Protein AF-A0A517SKD9-F1 (afdb_monomer)

Nearest PDB structures (foldseek):
  7pg5-assembly1_B  TM=8.392E-01  e=7.694E+00  Homo sapiens
  3q84-assembly3_N  TM=5.486E-01  e=3.122E+00  Homo sapiens
  4mu6-assembly1_A  TM=5.055E-01  e=8.752E+00  Legionella pneumophila subsp. pneumophila str. Philadelphia 1

Organism: NCBI:txid2527983

Solvent-accessible surface area (backbone atoms only — not comparable to full-atom values): 4611 Å² total; per-residue (Å²): 113,72,64,64,52,42,50,54,50,32,52,52,28,48,54,52,36,52,53,51,50,51,53,40,44,73,71,72,48,51,82,82,54,45,73,71,37,69,68,51,44,51,34,50,48,52,30,52,50,38,50,52,51,49,54,52,49,53,53,47,54,49,51,52,52,55,50,48,53,49,55,74,73,55,82,82,75,88,81,89,132

Sequence (81 aa):
MKRQALEKQLETAKSKLEARTSTLKGGGVADDALCCDPVWRTLDADRRQVASRLVAVGKLEKREADALARKEGGDSSGEEE

Secondary structure (DSSP, 8-state):
-HHHHHHHHHHHHHHHHHHHHHHHHHTT--TTGGGG-HHHHHHHHHHHHHHHHHHHHHHHHHHHHHHHHHHHT-S------

pLDDT: mean 84.29, std 16.1, range [39.94, 96.44]

Mean predicted aligned error: 8.66 Å

Foldseek 3Di:
DVLVVLVVQLVVLVVQLVVVVVVCVVVVHDPVCLCVDPSNVVSVVSNVVSVVVNVVVVVVVVVVVVVVVCVVVPPDDDDDD

Radius of gyration: 21.62 Å; Cα contacts (8 Å, |Δi|>4): 34; chains: 1; bounding box: 55×14×59 Å

Structure (mmCIF, N/CA/C/O backbone):
data_AF-A0A517SKD9-F1
#
_entry.id   AF-A0A517SKD9-F1
#
loop_
_atom_site.group_PDB
_atom_site.id
_atom_site.type_symbol
_atom_site.label_atom_id
_atom_site.label_alt_id
_atom_site.label_comp_id
_atom_site.label_asym_id
_atom_site.label_entity_id
_atom_site.label_seq_id
_atom_site.pdbx_PDB_ins_code
_atom_site.Cartn_x
_atom_site.Cartn_y
_atom_site.Cartn_z
_atom_site.occupancy
_atom_site.B_iso_or_equiv
_atom_site.auth_seq_id
_atom_site.auth_comp_id
_atom_site.auth_asym_id
_atom_site.auth_atom_id
_atom_site.pdbx_PDB_model_num
ATOM 1 N N . MET A 1 1 ? -4.243 -1.449 18.544 1.00 58.81 1 MET A N 1
ATOM 2 C CA . MET A 1 1 ? -3.029 -2.010 17.890 1.00 58.81 1 MET A CA 1
ATOM 3 C C . MET A 1 1 ? -3.227 -2.434 16.429 1.00 58.81 1 MET A C 1
ATOM 5 O O . MET A 1 1 ? -2.339 -2.174 15.629 1.00 58.81 1 MET A O 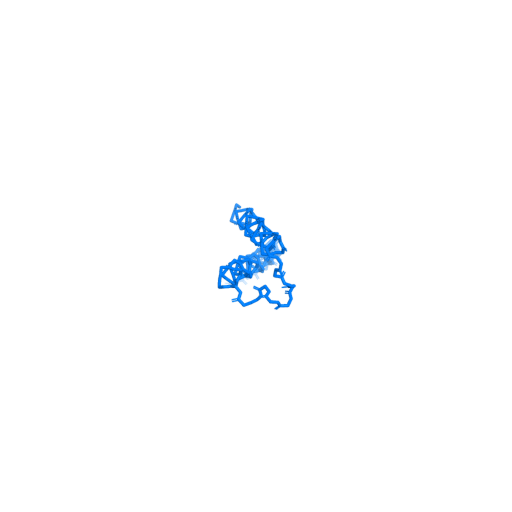1
ATOM 9 N N . LYS A 1 2 ? -4.359 -3.046 16.036 1.00 77.69 2 LYS A N 1
ATOM 10 C CA . LYS A 1 2 ? -4.575 -3.524 14.649 1.00 77.69 2 LYS A CA 1
ATOM 11 C C . LYS A 1 2 ? -4.563 -2.407 13.589 1.00 77.69 2 LYS A C 1
ATOM 13 O O . LYS A 1 2 ? -4.021 -2.605 12.507 1.00 77.69 2 LYS A O 1
ATOM 18 N N . ARG A 1 3 ? -5.091 -1.224 13.921 1.00 83.69 3 ARG A N 1
ATOM 19 C CA . ARG A 1 3 ? -5.114 -0.056 13.029 1.00 83.69 3 ARG A CA 1
ATOM 20 C C . ARG A 1 3 ? -3.720 0.481 12.688 1.00 83.69 3 ARG A C 1
ATOM 22 O O . ARG A 1 3 ? -3.400 0.580 11.514 1.00 83.69 3 ARG A O 1
ATOM 29 N N . GLN A 1 4 ? -2.865 0.711 13.688 1.00 87.81 4 GLN A N 1
ATOM 30 C CA . GLN A 1 4 ? -1.48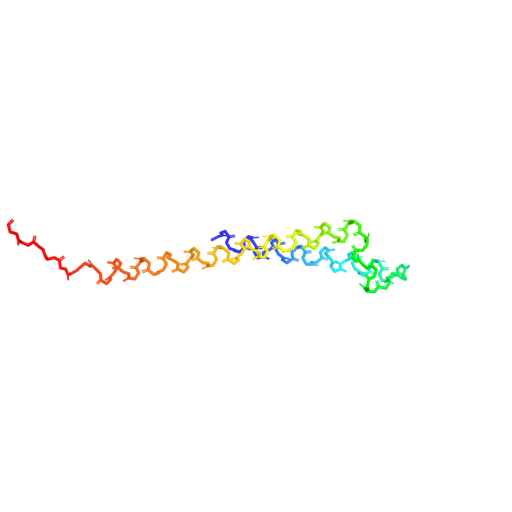2 1.169 13.465 1.00 87.81 4 GLN A CA 1
ATOM 31 C C . GLN A 1 4 ? -0.667 0.197 12.598 1.00 87.81 4 GLN A C 1
ATOM 33 O O . GLN A 1 4 ? 0.159 0.618 11.791 1.00 87.81 4 GLN A O 1
ATOM 38 N N . ALA A 1 5 ? -0.896 -1.113 12.738 1.00 90.81 5 ALA A N 1
ATOM 39 C CA . ALA A 1 5 ? -0.256 -2.107 11.879 1.00 90.81 5 ALA A CA 1
ATOM 40 C C . ALA A 1 5 ? -0.730 -1.989 10.418 1.00 90.81 5 ALA A C 1
ATOM 42 O O . ALA A 1 5 ? 0.097 -2.020 9.509 1.00 90.81 5 ALA A O 1
ATOM 43 N N . LEU A 1 6 ? -2.035 -1.794 10.189 1.00 90.50 6 LEU A N 1
ATOM 44 C CA . LEU A 1 6 ? -2.592 -1.548 8.853 1.00 90.50 6 LEU A CA 1
ATOM 45 C C . LEU A 1 6 ? -2.106 -0.220 8.256 1.00 90.50 6 LEU A C 1
ATOM 47 O O . LEU A 1 6 ? -1.833 -0.159 7.064 1.00 90.50 6 LEU A O 1
ATOM 51 N N . GLU A 1 7 ? -1.948 0.824 9.069 1.00 92.25 7 GLU A N 1
ATOM 52 C CA . GLU A 1 7 ? -1.385 2.114 8.645 1.00 92.25 7 GLU A CA 1
ATOM 53 C C . GLU A 1 7 ? 0.070 1.955 8.183 1.00 92.25 7 GLU A C 1
ATOM 55 O O . GLU A 1 7 ? 0.416 2.385 7.084 1.00 92.25 7 GLU A O 1
ATOM 60 N N . LYS A 1 8 ? 0.905 1.237 8.946 1.00 94.50 8 LYS A N 1
ATOM 61 C CA . LYS A 1 8 ? 2.281 0.904 8.531 1.00 94.50 8 LYS A CA 1
ATOM 62 C C . LYS A 1 8 ? 2.324 0.056 7.257 1.00 94.50 8 LYS A C 1
ATOM 64 O O . LYS A 1 8 ? 3.185 0.269 6.402 1.00 94.50 8 LYS A O 1
ATOM 69 N N . GLN A 1 9 ? 1.408 -0.902 7.112 1.00 93.25 9 GLN A N 1
ATOM 70 C CA . GLN A 1 9 ? 1.284 -1.697 5.887 1.00 93.25 9 GLN A CA 1
ATOM 71 C C . GLN A 1 9 ? 0.875 -0.832 4.692 1.00 93.25 9 GLN A C 1
ATOM 73 O O . GLN A 1 9 ? 1.396 -1.034 3.597 1.00 93.25 9 GLN A O 1
ATOM 78 N N . LEU A 1 10 ? -0.009 0.147 4.898 1.00 93.94 10 LEU A N 1
ATOM 79 C CA . LEU A 1 10 ? -0.443 1.066 3.852 1.00 93.94 10 LEU A CA 1
ATOM 80 C C . LEU A 1 10 ? 0.712 1.958 3.395 1.00 93.94 10 LEU A C 1
ATOM 82 O O . LEU A 1 10 ? 0.930 2.093 2.195 1.00 93.94 10 LEU A O 1
ATOM 86 N N . GLU A 1 11 ? 1.465 2.522 4.338 1.00 94.88 11 GLU A N 1
ATOM 87 C CA . GLU A 1 11 ? 2.679 3.294 4.054 1.00 94.88 11 GLU A CA 1
ATOM 88 C C . GLU A 1 11 ? 3.689 2.456 3.266 1.00 94.88 11 GLU A C 1
ATOM 90 O O . GLU A 1 11 ? 4.141 2.862 2.201 1.00 94.88 11 GLU A O 1
ATOM 95 N N . THR A 1 12 ? 3.941 1.220 3.704 1.00 95.56 12 THR A N 1
ATOM 96 C CA . THR A 1 12 ? 4.842 0.299 2.996 1.00 95.56 12 THR A CA 1
ATOM 97 C C . THR A 1 12 ? 4.357 0.002 1.571 1.00 95.56 12 THR A C 1
ATOM 99 O O . THR A 1 12 ? 5.156 -0.013 0.634 1.00 95.56 12 THR A O 1
ATOM 102 N N . ALA A 1 13 ? 3.055 -0.237 1.382 1.00 93.94 13 ALA A N 1
ATOM 103 C CA . ALA A 1 13 ? 2.470 -0.501 0.068 1.00 93.94 13 ALA A CA 1
ATOM 104 C C . ALA A 1 13 ? 2.577 0.720 -0.859 1.00 93.94 13 ALA A C 1
ATOM 106 O O . ALA A 1 13 ? 2.931 0.568 -2.028 1.00 93.94 13 ALA A O 1
ATOM 107 N N . LYS A 1 14 ? 2.347 1.932 -0.334 1.00 95.62 14 LYS A N 1
ATOM 108 C CA . L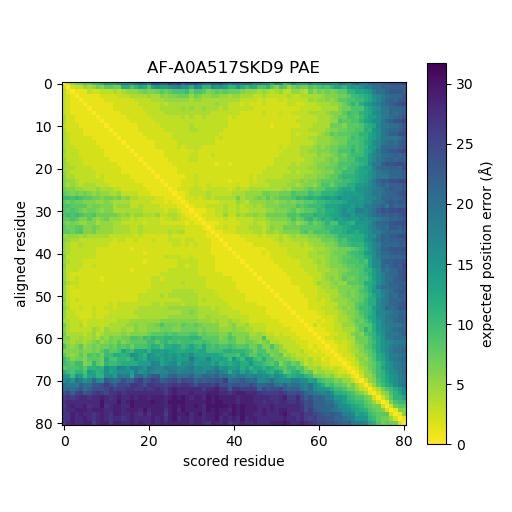YS A 1 14 ? 2.558 3.184 -1.072 1.00 95.62 14 LYS A CA 1
ATOM 109 C C . LYS A 1 14 ? 4.018 3.350 -1.484 1.00 95.62 14 LYS A C 1
ATOM 111 O O . LYS A 1 14 ? 4.271 3.570 -2.660 1.00 95.62 14 LYS A O 1
ATOM 116 N N . SER A 1 15 ? 4.970 3.179 -0.564 1.00 96.44 15 SER A N 1
ATOM 117 C CA . SER A 1 15 ? 6.399 3.312 -0.879 1.00 96.44 15 SER A CA 1
ATOM 118 C C . SER A 1 15 ? 6.848 2.320 -1.953 1.00 96.44 15 SER A C 1
ATOM 120 O O . SER A 1 15 ? 7.610 2.683 -2.844 1.00 96.44 15 SER A O 1
ATOM 122 N N . LYS A 1 16 ? 6.348 1.076 -1.923 1.00 95.12 16 LYS A N 1
ATOM 123 C CA . LYS A 1 16 ? 6.633 0.084 -2.973 1.00 95.12 16 LYS A CA 1
ATOM 124 C C . LYS A 1 16 ? 6.046 0.489 -4.328 1.00 95.12 16 LYS A C 1
ATOM 126 O O . LYS A 1 16 ? 6.731 0.366 -5.342 1.00 95.12 16 LYS A O 1
ATOM 131 N N . LEU A 1 17 ? 4.803 0.975 -4.348 1.00 94.50 17 LEU A N 1
ATOM 132 C CA . LEU A 1 17 ? 4.148 1.464 -5.564 1.00 94.50 17 LEU A CA 1
ATOM 133 C C . LEU A 1 17 ? 4.902 2.661 -6.163 1.00 94.50 17 LEU A C 1
ATOM 135 O O . LEU A 1 17 ? 5.154 2.688 -7.366 1.00 94.50 17 LEU A O 1
ATOM 139 N N . GLU A 1 18 ? 5.293 3.623 -5.330 1.00 95.12 18 GLU A N 1
ATOM 140 C CA . GLU A 1 18 ? 6.071 4.809 -5.710 1.00 95.12 18 GLU A CA 1
ATOM 141 C C . GLU A 1 18 ? 7.442 4.428 -6.275 1.00 95.12 18 GLU A C 1
ATOM 143 O O . GLU A 1 18 ? 7.834 4.914 -7.338 1.00 95.12 18 GLU A O 1
ATOM 148 N N . ALA A 1 19 ? 8.147 3.504 -5.614 1.00 95.94 19 ALA A N 1
ATOM 149 C CA . ALA A 1 19 ? 9.434 3.004 -6.082 1.00 95.94 19 ALA A CA 1
ATOM 150 C C . ALA A 1 19 ? 9.301 2.343 -7.461 1.00 95.94 19 ALA A C 1
ATOM 152 O O . ALA A 1 19 ? 10.054 2.672 -8.380 1.00 95.94 19 ALA A O 1
ATOM 153 N N . ARG A 1 20 ? 8.296 1.471 -7.644 1.00 94.62 20 ARG A N 1
ATOM 154 C CA . ARG A 1 20 ? 8.029 0.831 -8.942 1.00 94.62 20 ARG A CA 1
ATOM 155 C C . ARG A 1 20 ? 7.656 1.856 -10.007 1.00 94.62 20 ARG A C 1
ATOM 157 O O . ARG A 1 20 ? 8.163 1.777 -11.120 1.00 94.62 20 ARG A O 1
ATOM 164 N N . THR A 1 21 ? 6.817 2.826 -9.661 1.00 94.81 21 THR A N 1
ATOM 165 C CA . THR A 1 21 ? 6.418 3.919 -10.557 1.00 94.81 21 THR A CA 1
ATOM 166 C C . THR A 1 21 ? 7.635 4.721 -11.009 1.00 94.81 21 THR A C 1
ATOM 168 O O . THR A 1 21 ? 7.807 4.948 -12.200 1.00 94.81 21 THR A O 1
ATOM 171 N N . SER A 1 22 ? 8.529 5.073 -10.085 1.00 95.19 22 SER A N 1
ATOM 172 C CA . SER A 1 22 ? 9.776 5.781 -10.390 1.00 95.19 22 SER A CA 1
ATOM 173 C C . SER A 1 22 ? 10.692 4.963 -11.302 1.00 95.19 22 SER A C 1
ATOM 175 O O . SER A 1 22 ? 11.247 5.504 -12.253 1.00 95.19 22 SER A O 1
ATOM 177 N N . THR A 1 23 ? 10.808 3.649 -11.072 1.00 95.25 23 THR A N 1
ATOM 178 C CA . THR A 1 23 ? 11.557 2.748 -11.964 1.00 95.25 23 THR A CA 1
ATOM 179 C C . THR A 1 23 ? 10.962 2.711 -13.372 1.00 95.25 23 THR A C 1
ATOM 181 O O . THR A 1 23 ? 11.700 2.812 -14.347 1.00 95.25 23 THR A O 1
ATOM 184 N N . LEU A 1 24 ? 9.638 2.588 -13.492 1.00 94.38 24 LEU A N 1
ATOM 185 C CA . LEU A 1 24 ? 8.951 2.541 -14.785 1.00 94.38 24 LEU A CA 1
ATOM 186 C C . LEU A 1 24 ? 9.106 3.866 -15.543 1.00 94.38 24 LEU A C 1
ATOM 188 O O . LEU A 1 24 ? 9.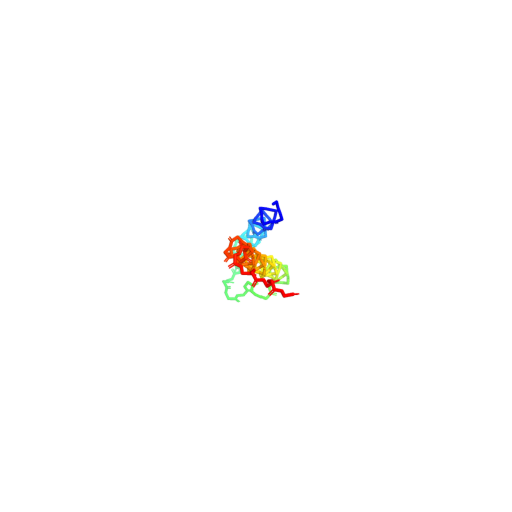494 3.856 -16.709 1.00 94.38 24 LEU A O 1
ATOM 192 N N . LYS A 1 25 ? 8.911 5.003 -14.865 1.00 94.69 25 LYS A N 1
ATOM 193 C CA . LYS A 1 25 ? 9.126 6.339 -15.443 1.00 94.69 25 LYS A CA 1
ATOM 194 C C . LYS A 1 25 ? 10.578 6.553 -15.870 1.00 94.69 25 LYS A C 1
ATOM 196 O O . LYS A 1 25 ? 10.823 7.057 -16.960 1.00 94.69 25 LYS A O 1
ATOM 201 N N . GLY A 1 26 ? 11.542 6.114 -15.057 1.00 94.38 26 GLY A N 1
ATOM 202 C CA . GLY A 1 26 ? 12.967 6.138 -15.409 1.00 94.38 26 GLY A CA 1
ATOM 203 C C . GLY A 1 26 ? 13.306 5.275 -16.631 1.00 94.38 26 GLY A C 1
ATOM 204 O O . GLY A 1 26 ? 14.236 5.594 -17.363 1.00 94.38 26 GLY A O 1
ATOM 205 N N . GLY A 1 27 ? 12.523 4.224 -16.887 1.00 92.75 27 GLY A N 1
ATOM 206 C CA . GLY A 1 27 ? 12.587 3.404 -18.099 1.00 92.75 27 GLY A CA 1
ATOM 207 C C . GLY A 1 27 ? 11.811 3.962 -19.298 1.00 92.75 27 GLY A C 1
ATOM 208 O O . GLY A 1 27 ? 11.731 3.285 -20.319 1.00 92.75 27 GLY A O 1
ATOM 209 N N . GLY A 1 28 ? 11.224 5.159 -19.190 1.00 93.12 28 GLY A N 1
ATOM 210 C CA . GLY A 1 28 ? 10.456 5.800 -20.262 1.00 93.12 28 GLY A CA 1
ATOM 211 C C . GLY A 1 28 ? 8.993 5.361 -20.362 1.00 93.12 28 GLY A C 1
ATOM 212 O O . GLY A 1 28 ? 8.331 5.677 -21.348 1.00 93.12 28 GLY A O 1
ATOM 213 N N . VAL A 1 29 ? 8.467 4.641 -19.368 1.00 93.38 29 VAL A N 1
ATOM 214 C CA . VAL A 1 29 ? 7.045 4.276 -19.320 1.00 93.38 29 VAL A CA 1
ATOM 215 C C . VAL A 1 29 ? 6.225 5.502 -18.923 1.00 93.38 29 VAL A C 1
ATOM 217 O O . VAL A 1 29 ? 6.458 6.101 -17.872 1.00 93.38 29 VAL A O 1
ATOM 220 N N . ALA A 1 30 ? 5.256 5.860 -19.763 1.00 91.56 30 ALA A N 1
ATOM 221 C CA . ALA A 1 30 ? 4.316 6.940 -19.499 1.00 91.56 30 ALA A CA 1
ATOM 222 C C . ALA A 1 30 ? 3.289 6.564 -18.413 1.00 91.56 30 ALA A C 1
ATOM 224 O O . ALA A 1 30 ? 3.035 5.387 -18.144 1.00 91.56 30 ALA A O 1
ATOM 225 N N . ASP A 1 31 ? 2.699 7.575 -17.775 1.00 88.25 31 ASP A N 1
ATOM 226 C CA . ASP A 1 31 ? 1.799 7.408 -16.627 1.00 88.25 31 ASP A CA 1
ATOM 227 C C . ASP A 1 31 ? 0.550 6.569 -16.950 1.00 88.25 31 ASP A C 1
ATOM 229 O O . ASP A 1 31 ? 0.088 5.787 -16.119 1.00 88.25 31 ASP A O 1
ATOM 233 N N . ASP A 1 32 ? 0.030 6.689 -18.170 1.00 89.56 32 ASP A N 1
ATOM 234 C CA . ASP A 1 32 ? -1.092 5.907 -18.694 1.00 89.56 32 ASP A CA 1
ATOM 235 C C . ASP A 1 32 ? -0.735 4.422 -18.892 1.00 89.56 32 ASP A C 1
ATOM 237 O O . ASP A 1 32 ? -1.558 3.537 -18.639 1.00 89.56 32 ASP A O 1
ATOM 241 N N . ALA A 1 33 ? 0.515 4.133 -19.254 1.00 92.06 33 ALA A N 1
ATOM 242 C CA . ALA A 1 33 ? 1.032 2.783 -19.455 1.00 92.06 33 ALA A CA 1
ATOM 243 C C . ALA A 1 33 ? 1.442 2.066 -18.152 1.00 92.06 33 ALA A C 1
ATOM 245 O O . ALA A 1 33 ? 1.627 0.847 -18.165 1.00 92.06 33 ALA A O 1
ATOM 246 N N . LEU A 1 34 ? 1.529 2.761 -17.008 1.00 90.06 34 LEU A N 1
ATOM 247 C CA . LEU A 1 34 ? 1.852 2.143 -15.709 1.00 90.06 34 LEU A CA 1
ATOM 248 C C . LEU A 1 34 ? 0.888 1.004 -15.354 1.00 90.06 34 LEU A C 1
ATOM 250 O O . LEU A 1 34 ? 1.294 -0.024 -14.813 1.00 90.06 34 LEU A O 1
ATOM 254 N N . CYS A 1 35 ? -0.391 1.159 -15.705 1.00 90.12 35 CYS A N 1
ATOM 255 C CA . CYS A 1 35 ? -1.423 0.166 -15.423 1.00 90.12 35 CYS A CA 1
ATOM 256 C C . CYS A 1 35 ? -1.287 -1.131 -16.241 1.00 90.12 35 CYS A C 1
ATOM 258 O O . CYS A 1 35 ? -1.968 -2.114 -15.929 1.00 90.12 35 CYS A O 1
ATOM 260 N N . CYS A 1 36 ? -0.423 -1.143 -17.259 1.00 92.81 36 CYS A N 1
ATOM 261 C CA . CYS A 1 36 ? -0.089 -2.320 -18.054 1.00 92.81 36 CYS A CA 1
ATOM 262 C C . CYS A 1 36 ? 1.025 -3.160 -17.411 1.00 92.81 36 CYS A C 1
ATOM 264 O O . CYS A 1 36 ? 1.143 -4.342 -17.729 1.00 92.81 36 CYS A O 1
ATOM 266 N N . ASP A 1 37 ? 1.813 -2.599 -16.484 1.00 93.56 37 ASP A N 1
ATOM 267 C CA . ASP A 1 37 ? 2.839 -3.353 -15.760 1.00 93.56 37 ASP A CA 1
ATOM 268 C C . ASP A 1 37 ? 2.178 -4.271 -14.708 1.00 93.56 37 ASP A C 1
ATOM 270 O O . ASP A 1 37 ? 1.511 -3.791 -13.784 1.00 93.56 37 ASP A O 1
ATOM 274 N N . PRO A 1 38 ? 2.345 -5.605 -14.799 1.00 94.44 38 PRO A N 1
ATOM 275 C CA . PRO A 1 38 ? 1.682 -6.542 -13.890 1.00 94.44 38 PRO A CA 1
ATOM 276 C C . PRO A 1 38 ? 2.150 -6.379 -12.436 1.00 94.44 38 PRO A C 1
ATOM 278 O O . PRO A 1 38 ? 1.364 -6.574 -11.502 1.00 94.44 38 PRO A O 1
ATOM 281 N N . VAL A 1 39 ? 3.408 -5.971 -12.230 1.00 94.38 39 VAL A N 1
ATOM 282 C CA . VAL A 1 39 ? 3.963 -5.713 -10.894 1.00 94.38 39 VAL A CA 1
ATOM 283 C C . VAL A 1 39 ? 3.324 -4.462 -10.292 1.00 94.38 39 VAL A C 1
ATOM 285 O O . VAL A 1 39 ? 2.848 -4.506 -9.159 1.00 94.38 39 VAL A O 1
ATOM 288 N N . TRP A 1 40 ? 3.233 -3.374 -11.057 1.00 95.06 40 TRP A N 1
ATOM 289 C CA . TRP A 1 40 ? 2.559 -2.144 -10.647 1.00 95.06 40 TRP A CA 1
ATOM 290 C C . TRP A 1 40 ? 1.093 -2.393 -10.285 1.00 95.06 40 TRP A C 1
ATOM 292 O O . TRP A 1 40 ? 0.647 -1.978 -9.216 1.00 95.06 40 TRP A O 1
ATOM 302 N N . ARG A 1 41 ? 0.357 -3.150 -11.113 1.00 95.69 41 ARG A N 1
ATOM 303 C CA . ARG A 1 41 ? -1.042 -3.519 -10.828 1.00 95.69 41 ARG A CA 1
ATOM 304 C C . ARG A 1 41 ? -1.189 -4.271 -9.511 1.00 95.69 41 ARG A C 1
ATOM 306 O O . ARG A 1 41 ? -2.129 -4.009 -8.766 1.00 95.69 41 ARG A O 1
ATOM 313 N N . THR A 1 42 ? -0.281 -5.205 -9.235 1.00 95.81 42 THR A N 1
ATOM 314 C CA . THR A 1 42 ? -0.302 -5.994 -7.996 1.00 95.81 42 THR A CA 1
ATOM 315 C C . THR A 1 42 ? -0.059 -5.097 -6.783 1.00 95.81 42 THR A C 1
ATOM 317 O O . THR A 1 42 ? -0.812 -5.151 -5.816 1.00 95.81 42 THR A O 1
ATOM 320 N N . LEU A 1 43 ? 0.923 -4.197 -6.864 1.00 94.56 43 LEU A N 1
ATOM 321 C CA . LEU A 1 43 ? 1.212 -3.237 -5.796 1.00 94.56 43 LEU A CA 1
ATOM 322 C C . LEU A 1 43 ? 0.054 -2.254 -5.558 1.00 94.56 43 LEU A C 1
ATOM 324 O O . LEU A 1 43 ? -0.244 -1.919 -4.409 1.00 94.56 43 LEU A O 1
ATOM 328 N N . ASP A 1 44 ? -0.631 -1.807 -6.615 1.00 95.25 44 ASP A N 1
ATOM 329 C CA . ASP A 1 44 ? -1.805 -0.939 -6.466 1.00 95.25 44 ASP A CA 1
ATOM 330 C C . ASP A 1 44 ? -2.994 -1.707 -5.872 1.00 95.25 44 ASP A C 1
ATOM 332 O O . ASP A 1 44 ? -3.709 -1.175 -5.019 1.00 95.25 44 ASP A O 1
ATOM 336 N N . ALA A 1 45 ? -3.182 -2.974 -6.253 1.00 95.56 45 ALA A N 1
ATOM 337 C CA . ALA A 1 45 ? -4.187 -3.843 -5.649 1.00 95.56 45 ALA A CA 1
ATOM 338 C C . ALA A 1 45 ? -3.932 -4.042 -4.144 1.00 95.56 45 ALA A C 1
ATOM 340 O O . ALA A 1 45 ? -4.854 -3.852 -3.346 1.00 95.56 45 ALA A O 1
ATOM 341 N N . ASP A 1 46 ? -2.688 -4.314 -3.745 1.00 94.44 46 ASP A N 1
ATOM 342 C CA . ASP A 1 46 ? -2.289 -4.436 -2.339 1.00 94.44 46 ASP A CA 1
ATOM 343 C C . ASP A 1 46 ? -2.581 -3.145 -1.562 1.00 94.44 46 ASP A C 1
ATOM 345 O O . ASP A 1 46 ? -3.210 -3.173 -0.498 1.00 94.44 46 ASP A O 1
ATOM 349 N N . ARG A 1 47 ? -2.206 -1.983 -2.119 1.00 95.62 47 ARG A N 1
ATOM 350 C CA . ARG A 1 47 ? -2.516 -0.670 -1.531 1.00 95.62 47 ARG A CA 1
ATOM 351 C C . ARG A 1 47 ? -4.022 -0.502 -1.311 1.00 95.62 47 ARG A C 1
ATOM 353 O O . ARG A 1 47 ? -4.445 -0.109 -0.220 1.00 95.62 47 ARG A O 1
ATOM 360 N N . ARG A 1 48 ? -4.841 -0.802 -2.325 1.00 95.81 48 ARG A N 1
ATOM 361 C CA . ARG A 1 48 ? -6.311 -0.702 -2.247 1.00 95.81 48 ARG A CA 1
ATOM 362 C C . ARG A 1 48 ? -6.893 -1.666 -1.216 1.00 95.81 48 ARG A C 1
ATOM 364 O O . ARG A 1 48 ? -7.824 -1.298 -0.495 1.00 95.81 48 ARG A O 1
ATOM 371 N N . GLN A 1 49 ? -6.348 -2.876 -1.113 1.00 95.56 49 GLN A N 1
ATOM 372 C CA . GLN A 1 49 ? -6.798 -3.877 -0.152 1.00 95.56 49 GLN A CA 1
ATOM 373 C C . GLN A 1 49 ? -6.529 -3.426 1.286 1.00 95.56 49 GLN A C 1
ATOM 375 O O . GLN A 1 49 ? -7.428 -3.492 2.129 1.00 95.56 49 GLN A O 1
ATOM 380 N N . VAL A 1 50 ? -5.323 -2.925 1.574 1.00 93.69 50 VAL A N 1
ATOM 381 C CA . VAL A 1 50 ? -4.980 -2.412 2.908 1.00 93.69 50 VAL A CA 1
ATOM 382 C C . VAL A 1 50 ? -5.823 -1.181 3.250 1.00 93.69 50 VAL A C 1
ATOM 384 O O . VAL A 1 50 ? -6.381 -1.117 4.345 1.00 93.69 50 VAL A O 1
ATOM 387 N N . ALA A 1 51 ? -6.012 -0.255 2.305 1.00 93.19 51 ALA A N 1
ATOM 388 C CA . ALA A 1 51 ? -6.879 0.908 2.499 1.00 93.19 51 ALA A CA 1
ATOM 389 C C . ALA A 1 51 ? -8.328 0.501 2.825 1.00 93.19 51 ALA A C 1
ATOM 391 O O . ALA A 1 51 ? -8.925 1.013 3.771 1.00 93.19 51 ALA A O 1
ATOM 392 N N . SER A 1 52 ? -8.875 -0.479 2.100 1.00 94.81 52 SER A N 1
ATOM 393 C CA . SER A 1 52 ? -10.230 -0.994 2.338 1.00 94.81 52 SER A CA 1
ATOM 394 C C . SER A 1 52 ? -10.367 -1.649 3.715 1.00 94.81 52 SER A C 1
ATOM 396 O O . SER A 1 52 ? -11.353 -1.422 4.418 1.00 94.81 52 SER A O 1
ATOM 398 N N . ARG A 1 53 ? -9.357 -2.420 4.142 1.00 92.38 53 ARG A N 1
ATOM 399 C CA . ARG A 1 53 ? -9.300 -3.002 5.493 1.00 92.38 53 ARG A CA 1
ATOM 400 C C . ARG A 1 53 ? -9.258 -1.924 6.573 1.00 92.38 53 ARG A C 1
ATOM 402 O O . ARG A 1 53 ? -9.940 -2.060 7.582 1.00 92.38 53 ARG A O 1
ATOM 409 N N . LEU A 1 54 ? -8.509 -0.848 6.355 1.00 92.31 54 LEU A N 1
ATOM 410 C CA . LEU A 1 54 ? -8.398 0.266 7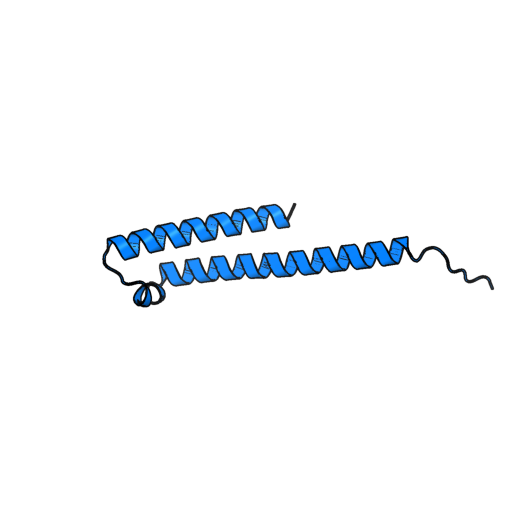.296 1.00 92.31 54 LEU A CA 1
ATOM 411 C C . LEU A 1 54 ? -9.735 1.003 7.459 1.00 92.31 54 LEU A C 1
ATOM 413 O O . LEU A 1 54 ? -10.150 1.284 8.582 1.00 92.31 54 LEU A O 1
ATOM 417 N N . VAL A 1 55 ? -10.468 1.212 6.361 1.00 91.44 55 VAL A N 1
ATOM 418 C CA . VAL A 1 55 ? -11.842 1.742 6.402 1.00 91.44 55 VAL A CA 1
ATOM 419 C C . VAL A 1 55 ? -12.777 0.808 7.174 1.00 91.44 55 VAL A C 1
ATOM 421 O O . VAL A 1 55 ? -13.581 1.275 7.980 1.00 91.44 55 VAL A O 1
ATOM 424 N N . ALA A 1 56 ? -12.686 -0.507 6.957 1.00 90.69 56 ALA A N 1
ATOM 425 C CA . ALA A 1 56 ? -13.503 -1.479 7.682 1.00 90.69 56 ALA A CA 1
ATOM 426 C C . ALA A 1 56 ? -13.206 -1.474 9.191 1.00 90.69 56 ALA A C 1
ATOM 428 O O . ALA A 1 56 ? -14.140 -1.460 9.991 1.00 90.69 56 ALA A O 1
ATOM 429 N N . VAL A 1 57 ? -11.929 -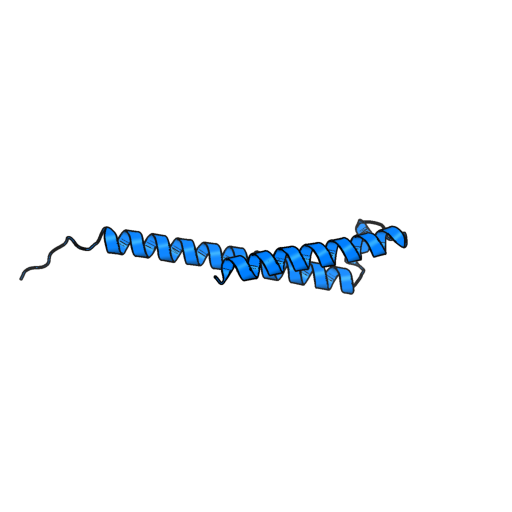1.408 9.580 1.00 89.19 57 VAL A N 1
ATOM 430 C CA . VAL A 1 57 ? -11.522 -1.283 10.988 1.00 89.19 57 VAL A CA 1
ATOM 431 C C . VAL A 1 57 ? -12.046 0.017 11.593 1.00 89.19 57 VAL A C 1
ATOM 433 O O . VAL A 1 57 ? -12.651 -0.033 12.655 1.00 89.19 57 VAL A O 1
ATOM 436 N N . GLY A 1 58 ? -11.935 1.152 10.897 1.00 88.62 58 GLY A N 1
ATOM 437 C CA . GLY A 1 58 ? -12.495 2.417 11.386 1.00 88.62 58 GLY A CA 1
ATOM 438 C C . GLY A 1 58 ? -14.019 2.376 11.574 1.00 88.62 58 GLY A C 1
ATOM 439 O O . GLY A 1 58 ?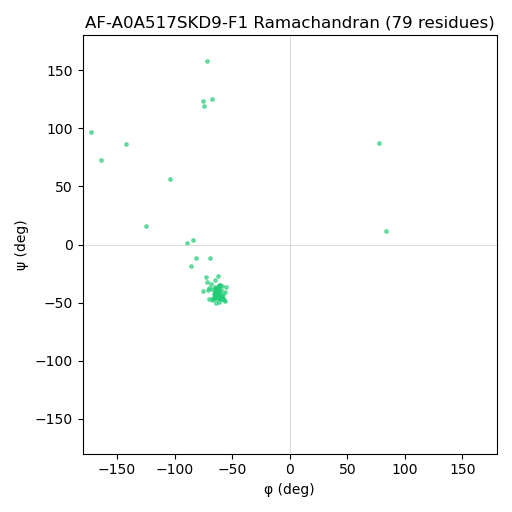 -14.545 2.955 12.522 1.00 88.62 58 GLY A O 1
ATOM 440 N N . LYS A 1 59 ? -14.748 1.649 10.714 1.00 88.25 59 LYS A N 1
ATOM 441 C CA . LYS A 1 59 ? -16.194 1.418 10.888 1.00 88.25 59 LYS A CA 1
ATOM 442 C C . LYS A 1 59 ? -16.501 0.546 12.108 1.00 88.25 59 LYS A C 1
ATOM 444 O O . LYS A 1 59 ? -17.505 0.793 12.770 1.00 88.25 59 LYS A O 1
ATOM 449 N N . LEU A 1 60 ? -15.680 -0.467 12.385 1.00 86.38 60 LEU A N 1
ATOM 450 C CA . LEU A 1 60 ? -15.827 -1.313 13.573 1.00 86.38 60 LEU A CA 1
ATOM 451 C C . LEU A 1 60 ? -15.538 -0.524 14.849 1.00 86.38 60 LEU A C 1
ATOM 453 O O . LEU A 1 60 ? -16.377 -0.527 15.737 1.00 86.38 60 LEU A O 1
ATOM 457 N N . GLU A 1 61 ? -14.436 0.228 14.888 1.00 85.06 61 GLU A N 1
ATOM 458 C CA . GLU A 1 61 ? -14.085 1.103 16.017 1.00 85.06 61 GLU A CA 1
ATOM 459 C C . GLU A 1 61 ? -15.213 2.102 16.314 1.00 85.06 61 GLU A C 1
ATOM 461 O O . GLU A 1 61 ? -15.577 2.302 17.469 1.00 85.06 61 GLU A O 1
ATOM 466 N N . LYS A 1 62 ? -15.839 2.672 15.274 1.00 84.62 62 LYS A N 1
ATOM 467 C CA . LYS A 1 62 ? -17.011 3.541 15.443 1.00 84.62 62 LYS A CA 1
ATOM 468 C C . LYS A 1 62 ? -18.211 2.796 16.035 1.00 84.62 62 LYS A C 1
ATOM 470 O O . LYS A 1 62 ? -18.842 3.306 16.948 1.00 84.62 62 LYS A O 1
ATOM 475 N N . ARG A 1 63 ? -18.525 1.593 15.543 1.00 77.62 63 ARG A N 1
ATOM 476 C CA . ARG A 1 63 ? -19.628 0.777 16.085 1.00 77.62 63 ARG A CA 1
ATOM 477 C C . ARG A 1 63 ? -19.387 0.374 17.536 1.00 77.62 63 ARG A C 1
ATOM 479 O O . ARG A 1 63 ? -20.335 0.359 18.311 1.00 77.62 63 ARG A O 1
ATOM 486 N N . GLU A 1 64 ? -18.151 0.034 17.886 1.00 81.31 64 GLU A N 1
ATOM 487 C CA . GLU A 1 64 ? -17.755 -0.288 19.257 1.00 81.31 64 GLU A CA 1
ATOM 488 C C . GLU A 1 64 ? -17.893 0.938 20.162 1.00 81.31 64 GLU A C 1
ATOM 490 O O . GLU A 1 64 ? -18.486 0.821 21.228 1.00 81.31 64 GLU A O 1
ATOM 495 N N . ALA A 1 65 ? -17.450 2.117 19.714 1.00 77.62 65 ALA A N 1
ATOM 496 C CA . ALA A 1 65 ? -17.650 3.372 20.437 1.00 77.62 65 ALA A CA 1
ATOM 497 C C . ALA A 1 65 ? -19.142 3.717 20.607 1.00 77.62 65 ALA A C 1
ATOM 499 O O . ALA A 1 65 ? -19.571 4.045 21.709 1.00 77.62 65 ALA A O 1
ATOM 500 N N . ASP A 1 66 ? -19.951 3.570 19.552 1.00 73.94 66 ASP A N 1
ATOM 501 C CA . ASP A 1 66 ? -21.402 3.787 19.605 1.00 73.94 66 ASP A CA 1
ATOM 502 C C . ASP A 1 66 ? -22.086 2.786 20.563 1.00 73.94 66 ASP A C 1
ATOM 504 O O . ASP A 1 66 ? -23.035 3.134 21.263 1.00 73.94 66 ASP A O 1
ATOM 508 N N . ALA A 1 67 ? -21.623 1.531 20.609 1.00 74.56 67 ALA A N 1
ATOM 509 C CA . ALA A 1 67 ? -22.130 0.513 21.531 1.00 74.56 67 ALA A CA 1
ATOM 510 C C . ALA A 1 67 ? -21.713 0.784 22.9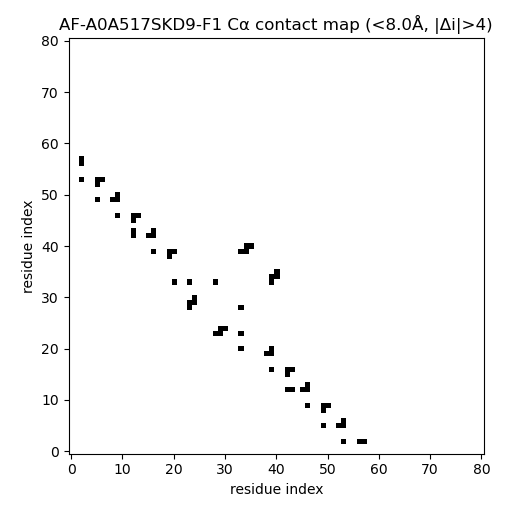83 1.00 74.56 67 ALA A C 1
ATOM 512 O O . ALA A 1 67 ? -22.533 0.608 23.883 1.00 74.56 67 ALA A O 1
ATOM 513 N N . LEU A 1 68 ? -20.480 1.246 23.213 1.00 70.94 68 LEU A N 1
ATOM 514 C CA . LEU A 1 68 ? -20.013 1.658 24.536 1.00 70.94 68 LEU A CA 1
ATOM 515 C C . LEU A 1 68 ? -20.827 2.851 25.049 1.00 70.94 68 LEU A C 1
ATOM 517 O O . LEU A 1 68 ? -21.331 2.793 26.162 1.00 70.94 68 LEU A O 1
ATOM 521 N N . ALA A 1 69 ? -21.059 3.859 24.203 1.00 69.94 69 ALA A N 1
ATOM 522 C CA . ALA A 1 69 ? -21.870 5.027 24.541 1.00 69.94 69 ALA A CA 1
ATOM 523 C C . ALA A 1 69 ? -23.327 4.660 24.875 1.00 69.94 69 ALA A C 1
ATOM 525 O O . ALA A 1 69 ? -23.923 5.253 25.770 1.00 69.94 69 ALA A O 1
ATOM 526 N N . ARG A 1 70 ? -23.909 3.653 24.204 1.00 61.34 70 ARG A N 1
ATOM 527 C CA . ARG A 1 70 ? -25.238 3.127 24.571 1.00 61.34 70 ARG A CA 1
ATOM 528 C C . ARG A 1 70 ? -25.232 2.330 25.870 1.00 61.34 70 ARG A C 1
ATOM 530 O O . ARG A 1 70 ? -26.237 2.337 26.565 1.00 61.34 70 ARG A O 1
ATOM 537 N N . LYS A 1 71 ? -24.137 1.639 26.190 1.00 58.97 71 LYS A N 1
ATOM 538 C CA . LYS A 1 71 ? -24.001 0.892 27.444 1.00 58.97 71 LYS A CA 1
ATOM 539 C C . LYS A 1 71 ? -23.757 1.830 28.633 1.0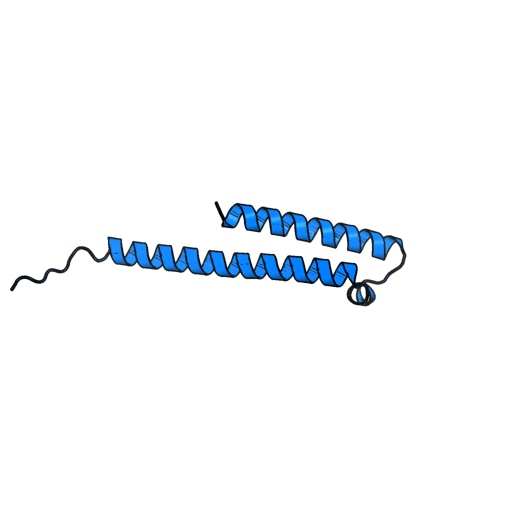0 58.97 71 LYS A C 1
ATOM 541 O O . LYS A 1 71 ? -24.349 1.627 29.680 1.00 58.97 71 LYS A O 1
ATOM 546 N N . GLU A 1 72 ? -22.951 2.875 28.458 1.00 56.81 72 GLU A N 1
ATOM 547 C CA . GLU A 1 72 ? -22.736 3.923 29.469 1.00 56.81 72 GLU A CA 1
ATOM 548 C C . GLU A 1 72 ? -23.950 4.853 29.622 1.00 56.81 72 GLU A C 1
ATOM 550 O O . GLU A 1 72 ? -24.193 5.361 30.709 1.00 56.81 72 GLU A O 1
ATOM 555 N N . GLY A 1 73 ? -24.753 5.040 28.570 1.00 51.16 73 GLY A N 1
ATOM 556 C CA . GLY A 1 73 ? -26.028 5.763 28.633 1.00 51.16 73 GLY A CA 1
ATOM 557 C C . GLY A 1 73 ? -27.251 4.897 28.966 1.00 51.16 73 GLY A C 1
ATOM 558 O O . GLY A 1 73 ? -28.362 5.419 28.969 1.00 51.16 73 GLY A O 1
ATOM 559 N N . GLY A 1 74 ? -27.070 3.590 29.190 1.00 48.81 74 GLY A N 1
ATOM 560 C CA . GLY A 1 74 ? -28.143 2.589 29.263 1.00 48.81 74 GLY A CA 1
ATOM 561 C C . GLY A 1 74 ? -28.178 1.761 30.548 1.00 48.81 74 GLY A C 1
ATOM 562 O O . GLY A 1 74 ? -28.847 0.735 30.565 1.00 48.81 74 GLY A O 1
ATOM 563 N N . ASP A 1 75 ? -27.493 2.192 31.610 1.00 46.22 75 ASP A N 1
ATOM 564 C CA . ASP A 1 75 ? -27.639 1.644 32.969 1.00 46.22 75 ASP A CA 1
ATOM 565 C C . ASP A 1 75 ? -28.463 2.614 33.841 1.00 46.22 75 ASP A C 1
ATOM 567 O O . ASP A 1 75 ? -28.010 3.170 34.837 1.00 46.22 75 ASP A O 1
ATOM 571 N N . SER A 1 76 ? -29.677 2.929 33.381 1.00 50.34 76 SER A N 1
ATOM 572 C CA . SER A 1 76 ? -30.730 3.581 34.179 1.00 50.34 76 SER A CA 1
ATOM 573 C C . SER A 1 76 ? -32.084 3.441 33.491 1.00 50.34 76 SER A C 1
ATOM 575 O O . SER A 1 76 ? -32.614 4.380 32.904 1.00 50.34 76 SER A O 1
ATOM 577 N N . SER A 1 77 ? -32.615 2.225 33.524 1.00 47.06 77 SER A N 1
ATOM 578 C CA . SER A 1 77 ? -34.042 1.858 33.505 1.00 47.06 77 SER A CA 1
ATOM 579 C C . SER A 1 77 ? -34.018 0.345 33.749 1.00 47.06 77 SER A C 1
ATOM 581 O O . SER A 1 77 ? -33.585 -0.401 32.883 1.00 47.06 77 SER A O 1
ATOM 583 N N . GLY A 1 78 ? -34.199 -0.156 34.969 1.00 49.56 78 GLY A N 1
ATOM 584 C CA . GLY A 1 78 ? -35.386 0.073 35.777 1.00 49.56 78 GLY A CA 1
ATOM 585 C C . GLY A 1 78 ? -36.481 -0.832 35.231 1.00 49.56 78 GLY A C 1
ATOM 586 O O . GLY A 1 78 ? -37.226 -0.402 34.364 1.00 49.56 78 GLY A O 1
ATOM 587 N N . GLU A 1 79 ? -36.539 -2.072 35.710 1.00 39.94 79 GLU A N 1
ATOM 588 C CA . GLU A 1 79 ? -37.767 -2.864 35.662 1.00 39.94 79 GLU A CA 1
ATOM 589 C C . GLU A 1 79 ? -37.838 -3.662 36.969 1.00 39.94 79 GLU A C 1
ATOM 591 O O . GLU A 1 79 ? -37.269 -4.743 37.123 1.00 39.94 79 GLU A O 1
ATOM 596 N N . GLU A 1 80 ? -38.415 -2.985 37.964 1.00 41.91 80 GLU A N 1
ATOM 597 C CA . GLU A 1 80 ? -39.157 -3.598 39.060 1.00 41.91 80 GLU A CA 1
ATOM 598 C C . GLU A 1 80 ? -40.440 -4.201 38.470 1.00 41.91 80 GLU A C 1
ATOM 600 O O . GLU A 1 80 ? -41.201 -3.463 37.846 1.00 41.91 80 GLU A O 1
ATOM 605 N N . GLU A 1 81 ? -40.686 -5.495 38.688 1.00 45.50 81 GLU A N 1
ATOM 606 C CA . GLU A 1 81 ? -41.991 -6.027 39.131 1.00 45.50 81 GLU A CA 1
ATOM 607 C C . GLU A 1 81 ? -41.838 -7.436 39.726 1.00 45.50 81 GLU A C 1
ATOM 609 O O . GLU A 1 81 ? -41.172 -8.293 39.095 1.00 45.50 81 GLU A O 1
#